Protein AF-A0A3D4B8A1-F1 (afdb_monomer_lite)

pLDDT: mean 71.57, std 17.37, range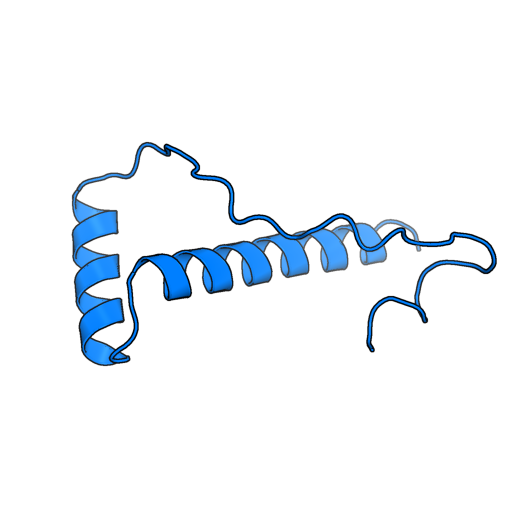 [43.97, 92.12]

Sequence (70 aa):
MYRAKNTGRNKVCLAREEKMVTKTSHLTQEQLERLSKLAKAEGVGEAVILREALDDVLKKYDDRQFTADK

Foldseek 3Di:
DPPPPPDDPDDPPPPDPPPDDDDDDDDDPVVVVVLVVVCVVVVHDSVVVVVVVVVVVVVVVVVVVVVVVD

Structure (mmCIF, N/CA/C/O backbone):
data_AF-A0A3D4B8A1-F1
#
_entry.id   AF-A0A3D4B8A1-F1
#
loop_
_atom_site.group_PDB
_atom_site.id
_atom_site.type_symbol
_atom_site.label_atom_id
_atom_site.label_alt_id
_atom_site.label_comp_id
_atom_site.label_asym_id
_atom_site.label_entity_id
_atom_site.label_seq_id
_atom_site.pdbx_PDB_ins_code
_atom_site.Cartn_x
_atom_site.Cartn_y
_atom_site.Cartn_z
_atom_site.occupancy
_atom_site.B_iso_or_equiv
_atom_site.auth_seq_id
_atom_site.auth_comp_id
_atom_site.auth_asym_id
_atom_site.auth_atom_id
_atom_site.pdbx_PDB_model_num
ATOM 1 N N . MET A 1 1 ? -2.408 -1.387 -20.434 1.00 48.72 1 MET A N 1
ATOM 2 C CA . MET A 1 1 ? -1.945 -1.320 -21.844 1.00 48.72 1 MET A CA 1
ATOM 3 C C . MET A 1 1 ? -0.611 -0.553 -22.000 1.00 48.72 1 MET A C 1
ATOM 5 O O . MET A 1 1 ? -0.438 0.147 -22.988 1.00 48.72 1 MET A O 1
ATOM 9 N N . TYR A 1 2 ? 0.351 -0.670 -21.062 1.00 44.62 2 TYR A N 1
ATOM 10 C CA . TYR A 1 2 ? 1.519 0.243 -21.027 1.00 44.62 2 TYR A CA 1
ATOM 11 C C . TYR A 1 2 ? 2.911 -0.424 -21.044 1.00 44.62 2 TYR A C 1
ATOM 13 O O . TYR A 1 2 ? 3.893 0.253 -21.312 1.00 44.62 2 TYR A O 1
ATOM 21 N N . ARG A 1 3 ? 3.036 -1.749 -20.849 1.00 48.09 3 ARG A N 1
ATOM 22 C CA . ARG A 1 3 ? 4.353 -2.436 -20.870 1.00 48.09 3 ARG A CA 1
ATOM 23 C C . ARG A 1 3 ? 4.703 -3.139 -22.189 1.00 48.09 3 ARG A C 1
ATOM 25 O O . ARG A 1 3 ? 5.850 -3.509 -22.383 1.00 48.09 3 ARG A O 1
ATOM 32 N N . ALA A 1 4 ? 3.759 -3.272 -23.125 1.00 46.38 4 ALA A N 1
ATOM 33 C CA . ALA A 1 4 ? 4.000 -3.969 -24.397 1.00 46.38 4 ALA A CA 1
ATOM 34 C C . ALA A 1 4 ? 4.856 -3.171 -25.401 1.00 46.38 4 ALA A C 1
ATOM 36 O O . ALA A 1 4 ? 5.315 -3.728 -26.391 1.00 46.38 4 ALA A O 1
ATOM 37 N N . LYS A 1 5 ? 5.055 -1.864 -25.178 1.00 52.25 5 LYS A N 1
ATOM 38 C CA . LYS A 1 5 ? 5.758 -0.994 -26.133 1.00 52.25 5 LYS A CA 1
ATOM 39 C C . LYS A 1 5 ? 7.264 -0.867 -25.881 1.00 52.25 5 LYS A C 1
ATOM 41 O O . LYS A 1 5 ? 7.952 -0.381 -26.768 1.00 52.25 5 LYS A O 1
ATOM 46 N N . ASN A 1 6 ? 7.772 -1.309 -24.724 1.00 53.66 6 ASN A N 1
ATOM 47 C CA . ASN A 1 6 ? 9.164 -1.054 -24.320 1.00 53.66 6 ASN A CA 1
ATOM 48 C C . ASN A 1 6 ? 10.071 -2.294 -24.288 1.00 53.66 6 ASN A C 1
ATOM 50 O O . ASN A 1 6 ? 11.218 -2.207 -23.869 1.00 53.66 6 ASN A O 1
ATOM 54 N N . THR A 1 7 ? 9.579 -3.458 -24.711 1.00 48.44 7 THR A N 1
ATOM 55 C CA . THR A 1 7 ? 10.381 -4.684 -24.811 1.00 48.44 7 THR A CA 1
ATOM 56 C C . THR A 1 7 ? 10.144 -5.310 -26.175 1.00 48.44 7 THR A C 1
ATOM 58 O O . THR A 1 7 ? 9.005 -5.478 -26.601 1.00 48.44 7 THR A O 1
ATOM 61 N N . GLY A 1 8 ? 11.240 -5.559 -26.890 1.00 47.09 8 GLY A N 1
ATOM 62 C CA . GLY A 1 8 ? 11.267 -5.955 -28.292 1.00 47.09 8 GLY A CA 1
ATOM 63 C C . GLY A 1 8 ? 10.285 -7.064 -28.673 1.00 47.09 8 GLY A C 1
ATOM 64 O O . GLY A 1 8 ? 9.942 -7.947 -27.887 1.00 47.09 8 GLY A O 1
ATOM 65 N N . ARG A 1 9 ? 9.854 -6.972 -29.935 1.00 52.09 9 ARG A N 1
ATOM 66 C CA . ARG A 1 9 ? 9.011 -7.922 -30.665 1.00 52.09 9 ARG A CA 1
ATOM 67 C C . ARG A 1 9 ? 9.324 -9.370 -30.258 1.00 52.09 9 ARG A C 1
ATOM 69 O O . ARG A 1 9 ? 10.479 -9.779 -30.311 1.00 52.09 9 ARG A O 1
ATOM 76 N N . ASN A 1 10 ? 8.265 -10.130 -29.967 1.00 46.16 10 ASN A N 1
ATOM 77 C CA . ASN A 1 10 ? 8.252 -11.590 -29.801 1.00 46.16 10 ASN A CA 1
ATOM 78 C C . ASN A 1 10 ? 8.435 -12.164 -28.377 1.00 46.16 10 ASN A C 1
ATOM 80 O O . ASN A 1 10 ? 9.137 -13.154 -28.185 1.00 46.16 10 ASN A O 1
ATOM 84 N N . LYS A 1 11 ? 7.746 -11.608 -27.371 1.00 46.72 11 LYS A N 1
ATOM 85 C CA . LYS A 1 11 ? 7.417 -12.359 -26.146 1.00 46.72 11 LYS A CA 1
ATOM 86 C C . LYS A 1 11 ? 5.922 -12.262 -25.862 1.00 46.72 11 LYS A C 1
ATOM 88 O O . LYS A 1 11 ? 5.394 -11.182 -25.614 1.00 46.72 11 LYS A O 1
ATOM 93 N N . VAL A 1 12 ? 5.242 -13.405 -25.899 1.00 47.50 12 VAL A N 1
ATOM 94 C CA . VAL A 1 12 ? 3.905 -13.561 -25.322 1.00 47.50 12 VAL A CA 1
ATOM 95 C C . VAL A 1 12 ? 4.102 -13.522 -23.810 1.00 47.50 12 VAL A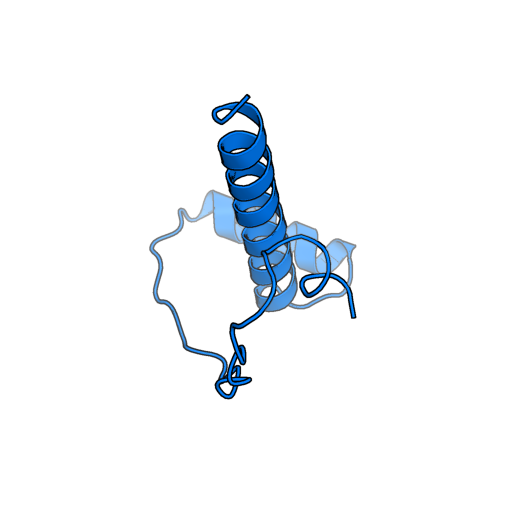 C 1
ATOM 97 O O . VAL A 1 12 ? 4.482 -14.520 -23.201 1.00 47.50 12 VAL A O 1
ATOM 100 N N . CYS A 1 13 ? 3.925 -12.350 -23.196 1.00 44.97 13 CYS A N 1
ATOM 101 C CA . CYS A 1 13 ? 3.808 -12.261 -21.746 1.00 44.97 13 CYS A CA 1
ATOM 102 C C . CYS A 1 13 ? 2.493 -12.939 -21.370 1.00 44.97 13 CYS A C 1
ATOM 104 O O . CYS A 1 13 ? 1.433 -12.317 -21.396 1.00 44.97 13 CYS A O 1
ATOM 106 N N . LEU A 1 14 ? 2.569 -14.243 -21.095 1.00 44.53 14 LEU A N 1
ATOM 107 C CA . LEU A 1 14 ? 1.509 -14.997 -20.445 1.00 44.53 14 LEU A CA 1
ATOM 108 C C . LEU A 1 14 ? 1.090 -14.192 -19.213 1.00 44.53 14 LEU A C 1
ATOM 110 O O . LEU A 1 14 ? 1.898 -13.997 -18.303 1.00 44.53 14 LEU A O 1
ATOM 114 N N . ALA A 1 15 ? -0.144 -13.687 -19.221 1.00 43.97 15 ALA A N 1
ATOM 115 C CA . ALA A 1 15 ? -0.786 -13.101 -18.056 1.00 43.97 15 ALA A CA 1
ATOM 116 C C . ALA A 1 15 ? -0.947 -14.221 -17.023 1.00 43.97 15 ALA A C 1
ATOM 118 O O . ALA A 1 15 ? -1.960 -14.912 -16.966 1.00 43.97 15 ALA A O 1
ATOM 119 N N . ARG A 1 16 ? 0.132 -14.483 -16.282 1.00 50.75 16 ARG A N 1
ATOM 120 C CA . ARG A 1 16 ? 0.131 -15.387 -15.142 1.00 50.75 16 ARG A CA 1
ATOM 121 C C . A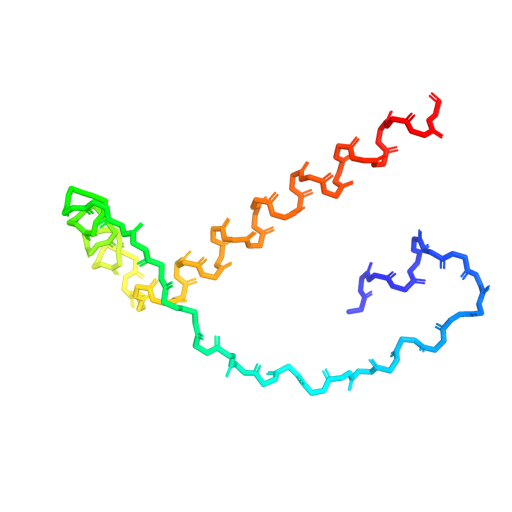RG A 1 16 ? -0.847 -14.767 -14.156 1.00 50.75 16 ARG A C 1
ATOM 123 O O . ARG A 1 16 ? -0.699 -13.586 -13.857 1.00 50.75 16 ARG A O 1
ATOM 130 N N . GLU A 1 17 ? -1.858 -15.522 -13.731 1.00 44.03 17 GLU A N 1
ATOM 131 C CA . GLU A 1 17 ? -2.851 -15.045 -12.766 1.00 44.03 17 GLU A CA 1
ATOM 132 C C . GLU A 1 17 ? -2.136 -14.297 -11.634 1.00 44.03 17 GLU A C 1
ATOM 134 O O . GLU A 1 17 ? -1.313 -14.888 -10.927 1.00 44.03 17 GLU A O 1
ATOM 139 N N . GLU A 1 18 ? -2.421 -13.002 -11.483 1.00 55.28 18 GLU A N 1
ATOM 140 C CA . GLU A 1 18 ? -1.934 -12.180 -10.375 1.00 55.28 18 GLU A CA 1
ATOM 141 C C . GLU A 1 18 ? -2.684 -12.597 -9.105 1.00 55.28 18 GLU A C 1
ATOM 143 O O . GLU A 1 18 ? -3.502 -11.871 -8.544 1.00 55.28 18 GLU A O 1
ATOM 148 N N . LYS A 1 19 ? -2.457 -13.837 -8.662 1.00 56.75 19 LYS A N 1
ATOM 149 C CA . LYS A 1 19 ? -2.929 -14.294 -7.363 1.00 56.75 19 LYS A CA 1
ATOM 150 C C . LYS A 1 19 ? -2.168 -13.499 -6.319 1.00 56.75 19 LYS A C 1
ATOM 152 O O . LYS A 1 19 ? -0.938 -13.504 -6.299 1.00 56.75 19 LYS A O 1
ATOM 157 N N . MET A 1 20 ? -2.910 -12.812 -5.459 1.00 65.19 20 MET A N 1
ATOM 158 C CA . MET A 1 20 ? -2.335 -12.156 -4.292 1.00 65.19 20 MET A CA 1
ATOM 159 C C . MET A 1 20 ? -1.651 -13.226 -3.433 1.00 65.19 20 MET A C 1
ATOM 161 O O . MET A 1 20 ? -2.300 -14.163 -2.973 1.00 65.19 20 MET A O 1
ATOM 165 N N . VAL A 1 21 ? -0.334 -13.109 -3.255 1.00 71.06 21 VAL A N 1
ATOM 166 C CA . VAL A 1 21 ? 0.457 -14.010 -2.408 1.00 71.06 21 VAL A CA 1
ATOM 167 C C . VAL A 1 21 ? 0.783 -13.289 -1.110 1.00 71.06 21 VAL A C 1
ATOM 169 O O . VAL A 1 21 ? 1.320 -12.181 -1.129 1.00 71.06 21 VAL A O 1
ATOM 172 N N . THR A 1 22 ? 0.486 -13.922 0.023 1.00 71.12 22 THR A N 1
ATOM 173 C CA . THR A 1 22 ? 0.855 -13.393 1.338 1.00 71.12 22 THR A CA 1
ATOM 174 C C . THR A 1 22 ? 2.373 -13.379 1.478 1.00 71.12 22 THR A C 1
ATOM 176 O O . THR A 1 22 ? 3.023 -14.417 1.352 1.00 71.12 22 THR A O 1
ATOM 179 N N . LYS A 1 23 ? 2.944 -12.210 1.776 1.00 71.00 23 LYS A N 1
ATOM 180 C CA . LYS A 1 23 ? 4.333 -12.091 2.226 1.00 71.00 23 LYS A CA 1
ATOM 181 C C . LYS A 1 23 ? 4.357 -11.742 3.706 1.00 71.00 23 LYS A C 1
ATOM 183 O O . LYS A 1 23 ? 3.761 -10.751 4.117 1.00 71.00 23 LYS A O 1
ATOM 188 N N . THR A 1 24 ? 5.060 -12.548 4.4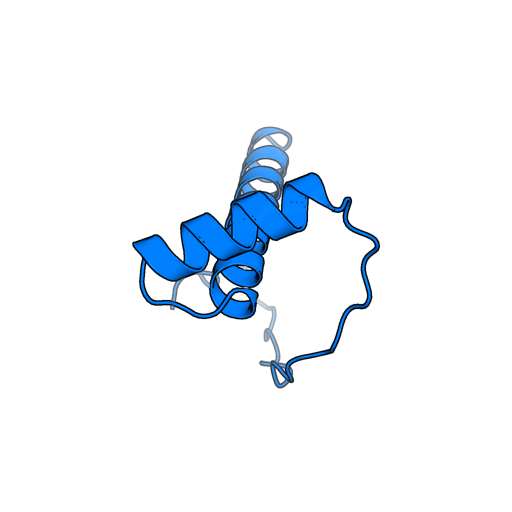93 1.00 73.81 24 THR A N 1
ATOM 189 C CA . THR A 1 24 ? 5.376 -12.241 5.889 1.00 73.81 24 THR A CA 1
ATOM 190 C C . THR A 1 24 ? 6.702 -11.493 5.925 1.00 73.81 24 THR A C 1
ATOM 192 O O . THR A 1 24 ? 7.753 -12.080 5.671 1.00 73.81 24 THR A O 1
ATOM 195 N N . SER A 1 25 ? 6.645 -10.199 6.217 1.00 76.94 25 SER A N 1
ATOM 196 C CA . SER A 1 25 ? 7.824 -9.350 6.383 1.00 76.94 25 SER A CA 1
ATOM 197 C C . SER A 1 25 ? 7.900 -8.873 7.826 1.00 76.94 25 SER A C 1
ATOM 199 O O . SER A 1 25 ? 6.877 -8.554 8.430 1.00 76.94 25 SER A O 1
ATOM 201 N N . HIS A 1 26 ? 9.110 -8.793 8.370 1.00 81.19 26 HIS A N 1
ATOM 202 C CA . HIS A 1 26 ? 9.328 -8.189 9.679 1.00 81.19 26 HIS A CA 1
ATOM 203 C C . HIS A 1 26 ? 9.430 -6.671 9.518 1.00 81.19 26 HIS A C 1
ATOM 205 O O . HIS A 1 26 ? 10.301 -6.175 8.806 1.00 81.19 26 HIS A O 1
ATOM 211 N N . LEU A 1 27 ? 8.515 -5.949 10.160 1.00 82.62 27 LEU A N 1
ATOM 212 C CA . LEU A 1 27 ? 8.469 -4.489 10.208 1.00 82.62 27 LEU A CA 1
ATOM 213 C C . LEU A 1 27 ? 8.674 -4.046 11.654 1.00 82.62 27 LEU A C 1
ATOM 215 O O . LEU A 1 27 ? 8.297 -4.763 12.584 1.00 82.62 27 LEU A O 1
ATOM 219 N N . THR A 1 28 ? 9.266 -2.873 11.858 1.00 88.75 28 THR A N 1
ATOM 220 C CA . THR A 1 28 ? 9.374 -2.314 13.208 1.00 88.75 28 THR A CA 1
ATOM 221 C C . THR A 1 28 ? 8.019 -1.775 13.668 1.00 88.75 28 THR A C 1
ATOM 223 O O . THR A 1 28 ? 7.167 -1.400 12.859 1.00 88.75 28 THR A O 1
ATOM 226 N N . GLN A 1 29 ? 7.816 -1.706 14.984 1.00 84.38 29 GLN A N 1
ATOM 227 C CA . GLN A 1 29 ? 6.572 -1.195 15.562 1.00 84.38 29 GLN A CA 1
ATOM 228 C C . GLN A 1 29 ? 6.272 0.243 15.106 1.00 84.38 29 GLN A C 1
ATOM 230 O O . GLN A 1 29 ? 5.154 0.543 14.696 1.00 84.38 29 GLN A O 1
ATOM 235 N N . GLU A 1 30 ? 7.285 1.113 15.079 1.00 88.56 30 GLU A N 1
ATOM 236 C CA . GLU A 1 30 ? 7.122 2.496 14.618 1.00 88.56 30 GLU A CA 1
ATOM 237 C C . GLU A 1 30 ? 6.676 2.588 13.150 1.00 88.56 30 GLU A C 1
ATOM 239 O O . GLU A 1 30 ? 5.909 3.482 12.787 1.00 88.56 30 GLU A O 1
ATOM 244 N N . GLN A 1 31 ? 7.144 1.677 12.289 1.00 85.88 31 GLN A N 1
ATOM 245 C CA . GLN A 1 31 ? 6.739 1.638 10.882 1.00 85.88 31 GLN A CA 1
ATOM 246 C C . GLN A 1 31 ? 5.260 1.272 10.740 1.00 85.88 31 GLN A C 1
ATOM 248 O O . GLN A 1 31 ? 4.559 1.900 9.947 1.00 85.88 31 GLN A O 1
ATOM 253 N N . LEU A 1 32 ? 4.775 0.316 11.537 1.00 86.69 32 LEU A N 1
ATOM 254 C CA . LEU A 1 32 ? 3.361 -0.067 11.565 1.00 86.69 32 LEU A CA 1
ATOM 255 C C . LEU A 1 32 ? 2.476 1.069 12.087 1.00 86.69 32 LEU A C 1
ATOM 257 O O . LEU A 1 32 ? 1.435 1.356 11.504 1.00 86.69 32 LEU A O 1
ATOM 261 N N . GLU A 1 33 ? 2.906 1.779 13.131 1.00 90.56 33 GLU A N 1
ATOM 262 C CA . GLU A 1 33 ? 2.155 2.923 13.659 1.00 90.56 33 GLU A CA 1
ATOM 263 C C . GLU A 1 33 ? 2.040 4.065 12.642 1.00 90.56 33 GLU A C 1
ATOM 265 O O . GLU A 1 33 ? 0.973 4.667 12.492 1.00 90.56 33 GLU A O 1
ATOM 270 N N . ARG A 1 34 ? 3.124 4.362 11.913 1.00 91.00 34 ARG A N 1
ATOM 271 C CA . ARG A 1 34 ? 3.109 5.357 10.829 1.00 91.00 34 ARG A CA 1
ATOM 272 C C . ARG A 1 34 ? 2.225 4.908 9.669 1.00 91.00 34 ARG A C 1
ATOM 274 O O . ARG A 1 3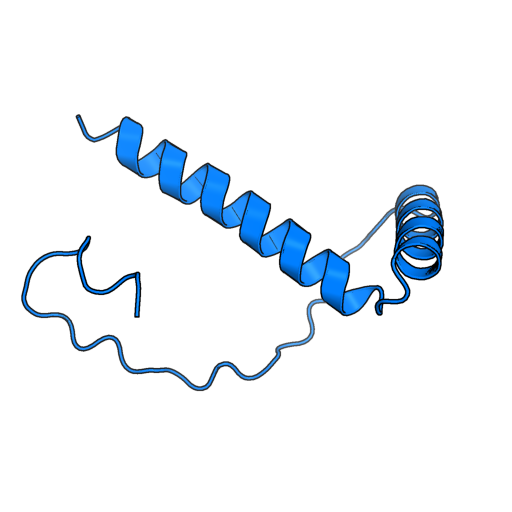4 ? 1.453 5.720 9.163 1.00 91.00 34 ARG A O 1
ATOM 281 N N . LEU A 1 35 ? 2.298 3.632 9.290 1.00 87.81 35 LEU A N 1
ATOM 282 C CA . LEU A 1 35 ? 1.459 3.055 8.242 1.00 87.81 35 LEU A CA 1
ATOM 283 C C . LEU A 1 35 ? -0.026 3.140 8.608 1.00 87.81 35 LEU A C 1
ATOM 285 O O . LEU A 1 35 ? -0.829 3.572 7.789 1.00 87.81 35 LEU A O 1
ATOM 289 N N . SER A 1 36 ? -0.383 2.813 9.850 1.00 87.50 36 SER A N 1
ATOM 290 C CA . SER A 1 36 ? -1.768 2.861 10.322 1.00 87.50 36 SER A CA 1
ATOM 291 C C . SER A 1 36 ? -2.318 4.291 10.369 1.00 87.50 36 SER A C 1
ATOM 293 O O . SER A 1 36 ? -3.471 4.538 10.013 1.00 87.50 36 SER A O 1
ATOM 295 N N . LYS A 1 37 ? -1.489 5.272 10.755 1.00 92.12 37 LYS A N 1
ATOM 296 C CA . LYS A 1 37 ? -1.857 6.698 10.686 1.00 92.12 37 LYS A CA 1
ATOM 297 C C . LYS A 1 37 ? -2.108 7.149 9.247 1.00 92.12 37 LYS A C 1
ATOM 299 O O . LYS A 1 37 ? -3.096 7.834 9.002 1.00 92.12 37 LYS A O 1
ATOM 304 N N . LEU A 1 38 ? -1.248 6.738 8.314 1.00 89.38 38 LEU A N 1
ATOM 305 C CA . LEU A 1 38 ? -1.381 7.061 6.893 1.00 89.38 38 LEU A CA 1
ATOM 306 C C . LEU A 1 38 ? -2.629 6.406 6.278 1.00 89.38 38 LEU A C 1
ATOM 308 O O . LEU A 1 38 ? -3.414 7.079 5.623 1.00 89.38 38 LEU A O 1
ATOM 312 N N . ALA A 1 39 ? -2.869 5.129 6.581 1.00 90.38 39 ALA A N 1
ATOM 313 C CA . ALA A 1 39 ? -4.063 4.392 6.170 1.00 90.38 39 ALA A CA 1
ATOM 314 C C . ALA A 1 39 ? -5.357 5.078 6.626 1.00 90.38 39 ALA A C 1
ATOM 316 O O . ALA A 1 39 ? -6.300 5.219 5.851 1.00 90.38 39 ALA A O 1
ATOM 317 N N . LYS A 1 40 ? -5.388 5.570 7.872 1.00 90.75 40 LYS A N 1
ATOM 318 C CA . LYS A 1 40 ? -6.533 6.321 8.407 1.00 90.75 40 LYS A CA 1
ATOM 319 C C . LYS A 1 40 ? -6.727 7.677 7.732 1.00 90.75 40 LYS A C 1
ATOM 321 O O . LYS A 1 40 ? -7.871 8.070 7.540 1.00 90.75 40 LYS A O 1
ATOM 326 N N . ALA A 1 41 ? -5.644 8.381 7.405 1.00 90.81 41 ALA A N 1
ATOM 327 C CA . ALA A 1 41 ? -5.715 9.684 6.746 1.00 90.81 41 ALA A CA 1
ATOM 328 C C . ALA A 1 41 ? -6.252 9.571 5.310 1.00 90.81 41 ALA A C 1
ATOM 330 O O . ALA A 1 41 ? -7.102 10.360 4.912 1.00 90.81 41 ALA A O 1
ATOM 331 N N . GLU A 1 42 ? -5.802 8.556 4.574 1.00 87.06 42 GLU A N 1
ATOM 332 C CA . GLU A 1 42 ? -6.192 8.308 3.180 1.00 87.06 42 GLU A CA 1
ATOM 333 C C . GLU A 1 42 ? -7.488 7.483 3.052 1.00 87.06 42 GLU A C 1
ATOM 335 O O . GLU A 1 42 ? -8.045 7.342 1.966 1.00 87.06 42 GLU A O 1
ATOM 340 N N . GLY A 1 43 ? -7.990 6.909 4.153 1.00 86.81 43 GLY A N 1
ATOM 341 C CA . GLY A 1 43 ? -9.204 6.085 4.160 1.00 86.81 43 GLY A CA 1
ATOM 342 C C . GLY A 1 43 ? -9.060 4.744 3.428 1.00 86.81 43 GLY A C 1
ATOM 343 O O . GLY A 1 43 ? -10.062 4.134 3.054 1.00 86.81 43 GLY A O 1
ATOM 344 N N . VAL A 1 44 ? -7.830 4.271 3.219 1.00 88.06 44 VAL A N 1
ATOM 345 C CA . VAL A 1 44 ? -7.518 3.022 2.507 1.00 88.06 44 VAL A CA 1
ATOM 346 C C . VAL A 1 44 ? -6.895 1.990 3.445 1.00 88.06 44 VAL A C 1
ATOM 348 O O . VAL A 1 44 ? -6.323 2.317 4.481 1.00 88.06 44 VAL A O 1
ATOM 351 N N . GLY A 1 45 ? -6.994 0.707 3.092 1.00 85.44 45 GLY A N 1
ATOM 352 C CA . GLY A 1 45 ? -6.390 -0.363 3.888 1.00 85.44 45 GLY A CA 1
ATOM 353 C C . GLY A 1 45 ? -4.858 -0.336 3.851 1.00 85.44 45 GLY A C 1
ATOM 354 O O . GLY A 1 45 ? -4.260 -0.066 2.811 1.00 85.44 45 GLY A O 1
ATOM 355 N N . GLU A 1 46 ? -4.212 -0.719 4.954 1.00 84.06 46 GLU A N 1
ATOM 356 C CA . GLU A 1 46 ? -2.742 -0.774 5.076 1.00 84.06 46 GLU A CA 1
ATOM 357 C C . GLU A 1 46 ? -2.090 -1.623 3.965 1.00 84.06 46 GLU A C 1
ATOM 359 O O . GLU A 1 46 ? -1.056 -1.261 3.404 1.00 84.06 46 GLU A O 1
ATOM 364 N N . ALA A 1 47 ? -2.744 -2.720 3.568 1.00 84.06 47 ALA A N 1
ATOM 365 C CA . ALA A 1 47 ? -2.293 -3.590 2.481 1.00 84.06 47 ALA A CA 1
ATOM 366 C C . ALA A 1 47 ? -2.364 -2.944 1.082 1.00 84.06 47 ALA A C 1
ATOM 368 O O . ALA A 1 47 ? -1.740 -3.441 0.144 1.00 84.06 47 ALA A O 1
ATOM 369 N N . VAL A 1 48 ? -3.162 -1.889 0.896 1.00 84.50 48 VAL A N 1
ATOM 370 C CA . VAL A 1 48 ? -3.215 -1.122 -0.361 1.00 84.50 48 VAL A CA 1
ATOM 371 C C . VAL A 1 48 ? -1.996 -0.212 -0.443 1.00 84.50 48 VAL A C 1
ATOM 373 O O . VAL A 1 48 ? -1.250 -0.298 -1.412 1.00 84.50 48 VAL A O 1
ATOM 376 N N . ILE A 1 49 ? -1.724 0.539 0.625 1.00 87.25 49 ILE A N 1
ATOM 377 C CA . ILE A 1 49 ? -0.555 1.426 0.720 1.00 87.25 49 ILE A CA 1
ATOM 378 C C . ILE A 1 49 ? 0.749 0.638 0.573 1.00 87.25 49 ILE A C 1
ATOM 380 O O . ILE A 1 49 ? 1.660 1.066 -0.128 1.00 87.25 49 ILE A O 1
ATOM 384 N N . LEU A 1 50 ? 0.849 -0.541 1.195 1.00 86.75 50 LEU A N 1
ATOM 385 C CA . LEU A 1 50 ? 2.035 -1.392 1.053 1.00 86.75 50 LEU A CA 1
ATOM 386 C C . LEU A 1 50 ? 2.261 -1.865 -0.388 1.00 86.75 50 LEU A C 1
ATOM 388 O O . LEU A 1 50 ? 3.410 -2.010 -0.802 1.00 86.75 50 LEU A O 1
ATOM 392 N N . A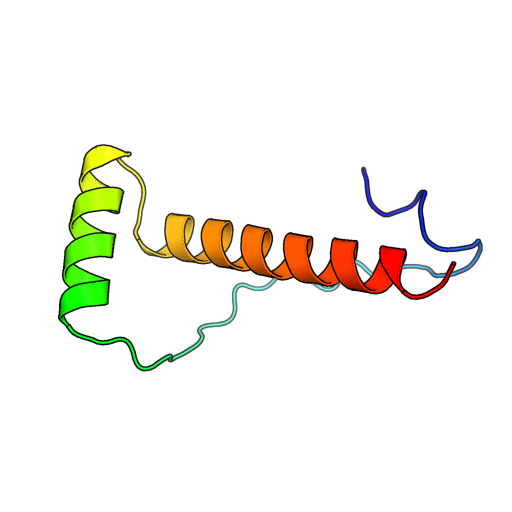RG A 1 51 ? 1.186 -2.113 -1.146 1.00 85.94 51 ARG A N 1
ATOM 393 C CA . ARG A 1 51 ? 1.290 -2.476 -2.566 1.00 85.94 51 ARG A CA 1
ATOM 394 C C . ARG A 1 51 ? 1.741 -1.291 -3.403 1.00 85.94 51 ARG A C 1
ATOM 396 O O . ARG A 1 51 ? 2.692 -1.436 -4.157 1.00 85.94 51 ARG A O 1
ATOM 403 N N . GLU A 1 52 ? 1.131 -0.131 -3.201 1.00 86.12 52 GLU A N 1
ATOM 404 C CA . GLU A 1 52 ? 1.509 1.102 -3.894 1.00 86.12 52 GLU A CA 1
ATOM 405 C C . GLU A 1 52 ? 2.976 1.468 -3.634 1.00 86.12 52 GLU A C 1
ATOM 407 O O . GLU A 1 52 ? 3.747 1.666 -4.570 1.00 86.12 52 GLU A O 1
ATOM 412 N N . ALA A 1 53 ? 3.407 1.439 -2.371 1.00 86.94 53 ALA A N 1
ATOM 413 C CA . ALA A 1 53 ? 4.795 1.697 -2.004 1.00 86.94 53 ALA A CA 1
ATOM 414 C C . ALA A 1 53 ? 5.767 0.686 -2.635 1.00 86.94 53 ALA A C 1
ATOM 416 O O . ALA A 1 53 ? 6.876 1.055 -3.026 1.00 86.94 53 ALA A O 1
ATOM 417 N N . LEU A 1 54 ? 5.376 -0.589 -2.739 1.00 84.81 54 LEU A N 1
ATOM 418 C CA . LEU A 1 54 ? 6.185 -1.608 -3.405 1.00 84.81 54 LEU A CA 1
ATOM 419 C C . LEU A 1 54 ? 6.293 -1.340 -4.910 1.00 84.81 54 LEU A C 1
ATOM 421 O O . LEU A 1 54 ? 7.397 -1.407 -5.449 1.00 84.81 54 LEU A O 1
ATOM 425 N N . ASP A 1 55 ? 5.183 -1.015 -5.569 1.00 84.69 55 ASP A N 1
ATOM 426 C CA . ASP A 1 55 ? 5.153 -0.700 -6.999 1.00 84.69 55 ASP A CA 1
ATOM 427 C C . ASP A 1 55 ? 5.997 0.542 -7.311 1.00 84.69 55 ASP A C 1
ATOM 429 O O . ASP A 1 55 ? 6.787 0.531 -8.257 1.00 84.69 55 ASP A O 1
ATOM 433 N N . ASP A 1 56 ? 5.922 1.573 -6.471 1.00 87.94 56 ASP A N 1
ATOM 434 C CA . ASP A 1 56 ? 6.752 2.774 -6.575 1.00 87.94 56 ASP A CA 1
ATOM 435 C C . ASP A 1 56 ? 8.243 2.471 -6.427 1.00 87.94 56 ASP A C 1
ATOM 437 O O . ASP A 1 56 ? 9.081 3.027 -7.145 1.00 87.94 56 ASP A O 1
ATOM 441 N N . VAL A 1 57 ? 8.600 1.590 -5.490 1.00 85.12 57 VAL A N 1
ATOM 442 C CA . VAL A 1 57 ? 9.984 1.147 -5.317 1.00 85.12 57 VAL A CA 1
ATOM 443 C C . VAL A 1 57 ? 10.439 0.369 -6.547 1.00 85.12 57 VAL A C 1
ATOM 445 O O . VAL A 1 57 ? 11.482 0.698 -7.109 1.00 85.12 57 VAL A O 1
ATOM 448 N N . LEU A 1 58 ? 9.666 -0.617 -7.003 1.00 85.06 58 LEU A N 1
ATOM 449 C CA . LEU A 1 58 ? 10.003 -1.422 -8.179 1.00 85.06 58 LEU A CA 1
ATOM 450 C C . LEU A 1 58 ? 10.156 -0.554 -9.429 1.00 85.06 58 LEU A C 1
ATOM 452 O O . LEU A 1 58 ? 11.138 -0.701 -10.151 1.00 85.06 58 LEU A O 1
ATOM 456 N N . LYS A 1 59 ? 9.262 0.417 -9.630 1.00 84.12 59 LYS A N 1
ATOM 457 C CA . LYS A 1 59 ? 9.342 1.378 -10.731 1.00 84.12 59 LYS A CA 1
ATOM 458 C C . LYS A 1 59 ? 10.635 2.192 -10.695 1.00 84.12 59 LYS A C 1
ATOM 460 O O . LYS A 1 59 ? 11.301 2.309 -11.717 1.00 84.12 59 LYS A O 1
ATOM 465 N N . LYS A 1 60 ? 11.054 2.683 -9.521 1.00 81.19 60 LYS A N 1
ATOM 466 C CA . LYS A 1 60 ? 12.335 3.402 -9.368 1.00 81.19 60 LYS A CA 1
ATOM 467 C C . LYS A 1 60 ? 13.547 2.547 -9.751 1.00 81.19 60 LYS A C 1
ATOM 469 O O . LYS A 1 60 ? 14.533 3.088 -10.251 1.00 81.19 60 LYS A O 1
ATOM 474 N N . TYR A 1 61 ? 13.507 1.240 -9.488 1.00 83.38 61 TYR A N 1
ATOM 475 C CA . TYR A 1 61 ? 14.591 0.325 -9.858 1.00 83.38 61 TYR A CA 1
ATOM 476 C C . TYR A 1 61 ? 14.550 -0.065 -11.337 1.00 83.38 61 TYR A C 1
ATOM 478 O O . TYR A 1 61 ? 15.610 -0.089 -11.961 1.00 83.38 61 TYR A O 1
ATOM 486 N N . ASP A 1 62 ? 13.364 -0.293 -11.903 1.00 80.50 62 ASP A N 1
ATOM 487 C CA . ASP A 1 62 ? 13.180 -0.512 -13.342 1.00 80.50 62 ASP A CA 1
ATOM 488 C C . ASP A 1 62 ? 13.714 0.698 -14.129 1.00 80.50 62 ASP A C 1
ATOM 490 O O . ASP A 1 62 ? 14.546 0.542 -15.024 1.00 80.50 62 ASP A O 1
ATOM 494 N N . ASP A 1 63 ? 13.330 1.917 -13.736 1.00 73.62 63 ASP A N 1
ATOM 495 C CA . ASP A 1 63 ? 13.785 3.157 -14.376 1.00 73.62 63 ASP A CA 1
ATOM 496 C C . ASP A 1 63 ? 15.314 3.325 -14.277 1.00 73.62 63 ASP A C 1
ATOM 498 O O . ASP A 1 63 ? 15.964 3.749 -15.234 1.00 73.62 63 ASP A O 1
ATOM 502 N N . ARG A 1 64 ? 15.920 2.935 -13.145 1.00 69.06 64 ARG A N 1
ATOM 503 C CA . ARG A 1 64 ? 17.378 2.991 -12.950 1.00 69.06 64 ARG A CA 1
ATOM 504 C C . ARG A 1 64 ? 18.123 1.959 -13.804 1.00 69.06 64 ARG A C 1
ATOM 506 O O . ARG A 1 64 ? 19.193 2.277 -14.322 1.00 69.06 64 ARG A O 1
ATOM 513 N N . GLN A 1 65 ? 17.579 0.754 -13.977 1.00 58.19 65 GLN A N 1
ATOM 514 C CA . GLN A 1 65 ? 18.175 -0.254 -14.862 1.00 58.19 65 GLN A CA 1
ATOM 515 C C . GLN A 1 65 ? 18.103 0.171 -16.336 1.00 58.19 65 GLN A C 1
ATOM 517 O O . GLN A 1 65 ? 19.063 -0.042 -17.068 1.00 58.19 65 GLN A O 1
ATOM 522 N N . PHE A 1 66 ? 17.048 0.878 -16.753 1.00 55.75 66 PHE A N 1
ATOM 523 C CA . PHE A 1 66 ? 16.960 1.444 -18.106 1.00 55.75 66 PHE A CA 1
ATOM 524 C C . PHE A 1 66 ? 17.980 2.560 -18.389 1.00 55.75 66 PHE A C 1
ATOM 526 O O . PHE A 1 66 ? 18.349 2.763 -19.544 1.00 55.75 66 PHE A O 1
ATOM 533 N N . THR A 1 67 ? 18.446 3.292 -17.370 1.00 56.38 67 THR A N 1
ATOM 534 C CA . THR A 1 67 ? 19.459 4.352 -17.548 1.00 56.38 67 THR A CA 1
ATOM 535 C C . THR A 1 67 ? 20.904 3.853 -17.601 1.00 56.38 67 THR A C 1
ATOM 537 O O . THR A 1 67 ? 21.773 4.617 -18.007 1.00 56.38 67 THR A O 1
ATOM 540 N N . ALA A 1 68 ? 21.173 2.607 -17.199 1.00 52.88 68 ALA A N 1
ATOM 541 C CA . ALA A 1 68 ? 22.525 2.037 -17.171 1.00 52.88 68 ALA A CA 1
ATOM 542 C C . ALA A 1 68 ? 22.933 1.329 -18.480 1.00 52.88 68 ALA A C 1
ATOM 544 O O . ALA A 1 68 ? 24.106 1.019 -18.659 1.00 52.88 68 ALA A O 1
ATOM 545 N N . ASP A 1 69 ? 21.983 1.091 -19.388 1.00 49.03 69 ASP A N 1
ATOM 546 C CA . ASP A 1 69 ? 22.174 0.382 -20.665 1.00 49.03 69 ASP A CA 1
ATOM 547 C C . ASP A 1 69 ? 22.314 1.346 -21.872 1.00 49.03 69 ASP A C 1
ATOM 549 O O . ASP A 1 69 ? 21.992 0.996 -23.009 1.00 49.03 69 ASP A O 1
ATOM 553 N N . LYS A 1 70 ? 22.746 2.596 -21.637 1.00 45.53 70 LYS A N 1
ATOM 554 C CA . LYS A 1 70 ? 22.903 3.637 -22.667 1.00 45.53 70 LYS A CA 1
ATOM 555 C C . LYS A 1 70 ? 24.290 4.259 -22.684 1.00 45.53 70 LYS A C 1
ATOM 557 O O . LYS A 1 70 ? 24.821 4.531 -21.587 1.00 45.53 70 LYS A O 1
#

Secondary structure (DSSP, 8-state):
--STTSS-S-------------------HHHHHHHHHHHHHHTS-HHHHHHHHHHHHHHHHHHHHHHS--

Radius of gyration: 16.55 Å; chains: 1; bounding box: 32×25×46 Å